Protein AF-A0A5N1J558-F1 (afdb_monomer)

Organism: NCBI:txid2607654

Foldseek 3Di:
DDPPPDDPPPDVQWKKWKWKAALVRFIFTQFPVRDTHTLLDDDPTHTDIDRDVVSQVVNQVVVCVVDDPNMDIDMDTPVVSVVSSVCSPCPPPPD

Solvent-accessible surface area (backbone atoms only — not comparable to full-atom values): 5767 Å² total; per-residue (Å²): 134,85,84,74,75,77,70,90,76,75,76,77,67,68,35,29,30,47,34,37,30,43,82,85,72,53,49,22,36,30,25,72,87,71,44,80,41,56,48,72,52,97,68,90,71,53,68,34,78,31,72,46,70,72,52,47,54,54,48,51,59,55,47,59,75,73,46,62,89,67,41,49,77,46,75,42,48,43,69,58,50,53,52,52,37,47,47,50,72,54,58,78,80,85,125

Secondary struct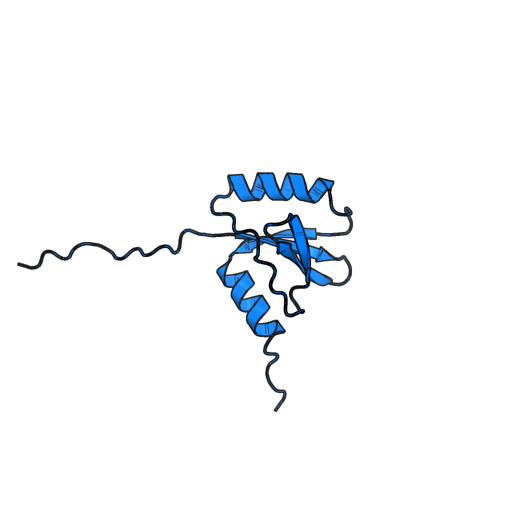ure (DSSP, 8-state):
---------------EEEEEE-TTS-EEEEBTTS-EEETTS---PPB-EE-SHHHHHHHHHHHHTTS-TTSEEEEEEHHHHHHHHHHHHSPPP--

Mean predicted aligned error: 8.73 Å

Structure (mmCIF, N/CA/C/O backbone):
data_AF-A0A5N1J558-F1
#
_entry.id   AF-A0A5N1J558-F1
#
loop_
_atom_site.group_PDB
_atom_site.id
_atom_site.type_symbol
_atom_site.label_atom_id
_atom_site.label_alt_id
_atom_site.label_comp_id
_atom_site.label_asym_id
_atom_site.label_entity_id
_atom_site.label_seq_id
_atom_site.pdbx_PDB_ins_code
_atom_site.Cartn_x
_atom_site.Cartn_y
_atom_site.Cartn_z
_atom_site.occupancy
_atom_site.B_iso_or_equiv
_atom_site.auth_seq_id
_atom_site.auth_comp_id
_atom_site.auth_asym_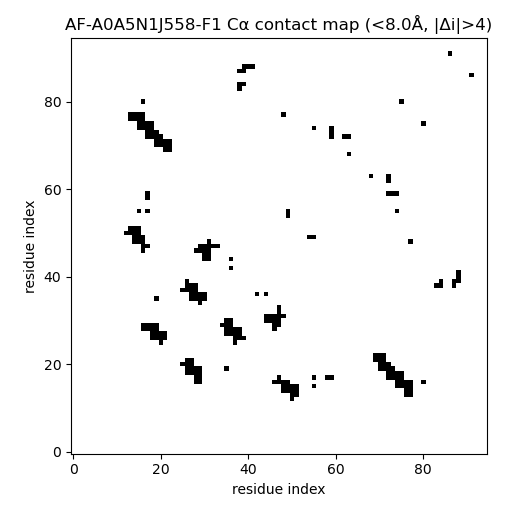id
_atom_site.auth_atom_id
_atom_site.pdbx_PDB_model_num
ATOM 1 N N . MET A 1 1 ? 30.290 4.192 39.002 1.00 42.03 1 MET A N 1
ATOM 2 C CA . MET A 1 1 ? 29.297 3.152 38.666 1.00 42.03 1 MET A CA 1
ATOM 3 C C . MET A 1 1 ? 28.429 3.719 37.564 1.00 42.03 1 MET A C 1
ATOM 5 O O . MET A 1 1 ? 27.941 4.830 37.712 1.00 42.03 1 MET A O 1
ATOM 9 N N . SER A 1 2 ? 28.404 3.039 36.425 1.00 42.66 2 SER A N 1
ATOM 10 C CA . SER A 1 2 ? 27.882 3.533 35.155 1.00 42.66 2 SER A CA 1
ATOM 11 C C . SER A 1 2 ? 26.368 3.737 35.213 1.00 42.66 2 SER A C 1
ATOM 13 O O . SER A 1 2 ? 25.632 2.770 35.389 1.00 42.66 2 SER A O 1
ATOM 15 N N . ASN A 1 3 ? 25.909 4.975 35.012 1.00 45.25 3 ASN A N 1
ATOM 16 C CA . ASN A 1 3 ? 24.549 5.232 34.544 1.00 45.25 3 ASN A CA 1
ATOM 17 C C . ASN A 1 3 ? 24.502 4.801 33.078 1.00 45.25 3 ASN A C 1
ATOM 19 O O . ASN A 1 3 ? 24.813 5.574 32.174 1.00 45.25 3 ASN A O 1
ATOM 23 N N . PHE A 1 4 ? 24.193 3.527 32.861 1.00 50.81 4 PHE A N 1
ATOM 24 C CA . PHE A 1 4 ? 23.783 3.027 31.561 1.00 50.81 4 PHE A CA 1
ATOM 25 C C . PHE A 1 4 ? 22.383 3.601 31.326 1.00 50.81 4 PHE A C 1
ATOM 27 O O . PHE A 1 4 ? 21.387 3.033 31.767 1.00 50.81 4 PHE A O 1
ATOM 34 N N . SER A 1 5 ? 22.320 4.806 30.754 1.00 50.25 5 SER A N 1
ATOM 35 C CA . SER A 1 5 ? 21.072 5.352 30.234 1.00 50.25 5 SER A CA 1
ATOM 36 C C . SER A 1 5 ? 20.566 4.359 29.205 1.00 50.25 5 SER A C 1
ATOM 38 O O . SER A 1 5 ? 21.196 4.152 28.167 1.00 50.25 5 SER A O 1
ATOM 40 N N . ALA A 1 6 ? 19.487 3.685 29.587 1.00 51.28 6 ALA A N 1
ATOM 41 C CA . ALA A 1 6 ? 18.754 2.768 28.756 1.00 51.28 6 ALA A CA 1
ATOM 42 C C . ALA A 1 6 ? 18.497 3.418 27.395 1.00 51.28 6 ALA A C 1
ATOM 44 O O . ALA A 1 6 ? 17.982 4.530 27.303 1.00 51.28 6 ALA A O 1
ATOM 45 N N . GLU A 1 7 ? 18.908 2.677 26.373 1.00 42.97 7 GLU A N 1
ATOM 46 C CA . GLU A 1 7 ? 18.105 2.493 25.180 1.00 42.97 7 GLU A CA 1
ATOM 47 C C . GLU A 1 7 ? 17.866 3.771 24.377 1.00 42.97 7 GLU A C 1
ATOM 49 O O . GLU A 1 7 ? 16.826 4.422 24.418 1.00 42.97 7 GLU A O 1
ATOM 54 N N . SER A 1 8 ? 18.817 4.029 23.484 1.00 46.50 8 SER A N 1
ATOM 55 C CA . SER A 1 8 ? 18.483 4.447 22.127 1.00 46.50 8 SER A CA 1
ATOM 56 C C . SER A 1 8 ? 17.579 3.388 21.456 1.00 46.50 8 SER A C 1
ATOM 58 O O . SER A 1 8 ? 17.997 2.707 20.521 1.00 46.50 8 SER A O 1
ATOM 60 N N . GLU A 1 9 ? 16.346 3.221 21.947 1.00 43.53 9 GLU A N 1
ATOM 61 C CA . GLU A 1 9 ? 15.207 2.661 21.211 1.00 43.53 9 GLU A CA 1
ATOM 62 C C . GLU A 1 9 ? 14.771 3.705 20.179 1.00 43.53 9 GLU A C 1
ATOM 64 O O . GLU A 1 9 ? 13.695 4.302 20.227 1.00 43.53 9 GLU A O 1
ATOM 69 N N . ASP A 1 10 ? 15.664 3.990 19.238 1.00 44.53 10 ASP A N 1
ATOM 70 C CA . ASP A 1 10 ? 15.351 4.858 18.121 1.00 44.53 10 ASP A CA 1
ATOM 71 C C . ASP A 1 10 ? 14.422 4.089 17.164 1.00 44.53 10 ASP A C 1
ATOM 73 O O . ASP A 1 10 ? 14.834 3.309 16.307 1.00 44.53 10 ASP A O 1
ATOM 77 N N . ASN A 1 11 ? 13.120 4.282 17.371 1.00 46.22 11 ASN A N 1
ATOM 78 C CA . ASN A 1 11 ? 12.142 4.509 16.308 1.00 46.22 11 ASN A CA 1
ATOM 79 C C . ASN A 1 11 ? 11.925 3.434 15.226 1.00 46.22 11 ASN A C 1
ATOM 81 O O . ASN A 1 11 ? 11.411 3.748 14.151 1.00 46.22 11 ASN A O 1
ATOM 85 N N . PHE A 1 12 ? 12.135 2.147 15.501 1.00 48.66 12 PHE A N 1
ATOM 86 C CA . PHE A 1 12 ? 11.485 1.089 14.709 1.00 48.66 12 PHE A CA 1
ATOM 87 C C . PHE A 1 12 ? 10.039 0.830 15.152 1.00 48.66 12 PHE A C 1
ATOM 89 O O . PHE A 1 12 ? 9.609 -0.318 15.249 1.00 48.66 12 PHE A O 1
ATOM 96 N N . SER A 1 13 ? 9.260 1.888 15.402 1.00 65.94 13 SER A N 1
ATOM 97 C CA . SER A 1 13 ? 7.808 1.748 15.522 1.00 65.94 13 SER A CA 1
ATOM 98 C C . SER A 1 13 ? 7.308 1.014 14.276 1.00 65.94 13 SER A C 1
ATOM 100 O O . SER A 1 13 ? 7.526 1.517 13.169 1.00 65.94 13 SER A O 1
ATOM 102 N N . MET A 1 14 ? 6.710 -0.172 14.445 1.00 77.44 14 MET A N 1
ATOM 103 C CA . MET A 1 14 ? 6.167 -0.961 13.337 1.00 77.44 14 MET A CA 1
ATOM 104 C C . MET A 1 14 ? 5.314 -0.051 12.455 1.00 77.44 14 MET A C 1
ATOM 106 O O . MET A 1 14 ? 4.335 0.541 12.907 1.00 77.44 14 MET A O 1
ATOM 110 N N . ALA A 1 15 ? 5.748 0.108 11.211 1.00 91.19 15 ALA A N 1
ATOM 111 C CA . ALA A 1 15 ? 5.119 0.978 10.242 1.00 91.19 15 ALA A CA 1
ATOM 112 C C . ALA A 1 15 ? 4.714 0.151 9.029 1.00 91.19 15 ALA A C 1
ATOM 114 O O . ALA A 1 15 ? 5.421 -0.777 8.635 1.00 91.19 15 ALA A O 1
ATOM 115 N N . PHE A 1 16 ? 3.591 0.516 8.436 1.00 94.25 16 PHE A N 1
ATOM 116 C CA . PHE A 1 16 ? 2.936 -0.206 7.365 1.00 94.25 16 PHE A CA 1
ATOM 117 C C . PHE A 1 16 ? 2.721 0.710 6.169 1.00 94.25 16 PHE A C 1
ATOM 119 O O . PHE A 1 16 ? 2.550 1.921 6.317 1.00 94.25 16 PHE A O 1
ATOM 126 N N . VAL A 1 17 ? 2.703 0.105 4.990 1.00 94.81 17 VAL A N 1
ATOM 127 C CA . VAL A 1 17 ? 2.358 0.735 3.718 1.00 94.81 17 VAL A CA 1
ATOM 128 C C . VAL A 1 17 ? 1.227 -0.072 3.104 1.00 94.81 17 VAL A C 1
ATOM 130 O O . VAL A 1 17 ? 1.249 -1.302 3.153 1.00 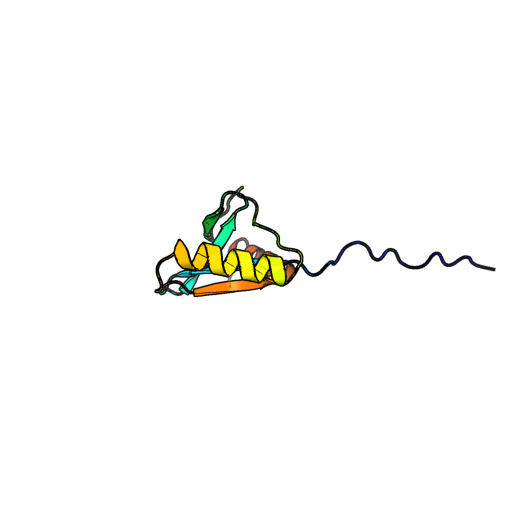94.81 17 VAL A O 1
ATOM 133 N N . ILE A 1 18 ? 0.231 0.607 2.537 1.00 95.50 18 ILE A N 1
ATOM 134 C CA . ILE A 1 18 ? -0.811 -0.072 1.767 1.00 95.50 18 ILE A CA 1
ATOM 135 C C . ILE A 1 18 ? -0.284 -0.328 0.360 1.00 95.50 18 ILE A C 1
ATOM 137 O O . ILE A 1 18 ? 0.053 0.612 -0.364 1.00 95.50 18 ILE A O 1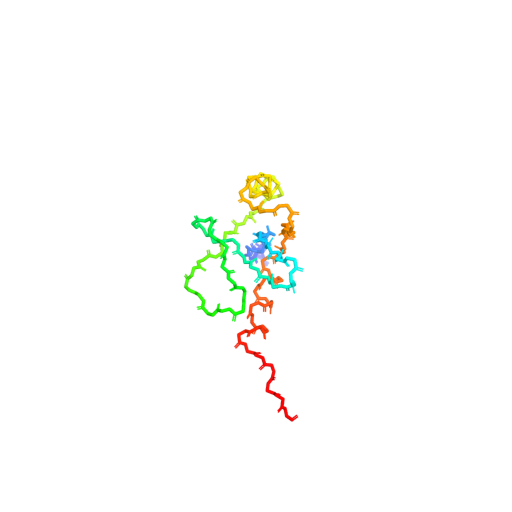
ATOM 141 N N . ASN A 1 19 ? -0.247 -1.602 -0.011 1.00 94.44 19 ASN A N 1
ATOM 142 C CA . ASN A 1 19 ? 0.012 -2.062 -1.359 1.00 94.44 19 ASN A CA 1
ATOM 143 C C . ASN A 1 19 ? -1.292 -2.463 -2.052 1.00 94.44 19 ASN A C 1
ATOM 145 O O . ASN A 1 19 ? -2.255 -2.925 -1.433 1.00 94.44 19 ASN A O 1
ATOM 149 N N . LEU A 1 20 ? -1.280 -2.313 -3.368 1.00 94.38 20 LEU A N 1
ATOM 150 C CA . LEU A 1 20 ? -2.300 -2.769 -4.289 1.00 94.38 20 LEU A CA 1
ATOM 151 C C . LEU A 1 20 ? -1.631 -3.678 -5.319 1.00 94.38 20 LEU A C 1
ATOM 153 O O . LEU A 1 20 ? -0.657 -3.280 -5.947 1.00 94.38 20 LEU A O 1
ATOM 157 N N . ALA A 1 21 ? -2.164 -4.878 -5.513 1.00 92.62 21 ALA A N 1
ATOM 158 C CA . ALA A 1 21 ? -1.824 -5.717 -6.655 1.00 92.62 21 ALA A CA 1
ATOM 159 C C . ALA A 1 21 ? -2.957 -5.633 -7.678 1.00 92.62 21 ALA A C 1
ATOM 161 O O . ALA A 1 21 ? -4.112 -5.926 -7.343 1.00 92.62 21 ALA A O 1
ATOM 162 N N . ASP A 1 22 ? -2.642 -5.232 -8.909 1.00 87.19 22 ASP A N 1
ATOM 163 C CA . ASP A 1 22 ? -3.591 -5.395 -10.003 1.00 87.19 22 ASP A CA 1
ATOM 164 C C . ASP A 1 22 ? -3.707 -6.890 -10.344 1.00 87.19 22 ASP A C 1
ATOM 166 O O . ASP A 1 22 ? -2.800 -7.682 -10.080 1.00 87.19 22 ASP A O 1
ATOM 170 N N . GLY A 1 23 ? -4.839 -7.326 -10.896 1.00 81.88 23 GLY A N 1
ATOM 171 C CA . GLY A 1 23 ? -5.076 -8.743 -11.210 1.00 81.88 23 GLY A CA 1
ATOM 172 C C . GLY A 1 23 ? -4.070 -9.368 -12.194 1.00 81.88 23 GLY A C 1
ATOM 173 O O . GLY A 1 23 ? -4.177 -10.556 -12.486 1.00 81.88 23 GLY A O 1
ATOM 174 N N . THR A 1 24 ? -3.108 -8.591 -12.707 1.00 85.75 24 THR A N 1
ATOM 175 C CA . THR A 1 24 ? -2.009 -9.044 -13.570 1.00 85.75 24 THR A CA 1
ATOM 176 C C . THR A 1 24 ? -0.722 -9.344 -12.794 1.00 85.75 24 THR A C 1
ATOM 178 O O . THR A 1 24 ? 0.236 -9.858 -13.367 1.00 85.75 24 THR A O 1
ATOM 181 N N . GLY A 1 25 ? -0.710 -9.081 -11.483 1.00 82.88 25 GLY A N 1
ATOM 182 C CA . GLY A 1 25 ? 0.430 -9.310 -10.600 1.00 82.88 25 GLY A CA 1
ATOM 183 C C . GLY A 1 25 ? 1.373 -8.114 -10.479 1.00 82.88 25 GLY A C 1
ATOM 184 O O . GLY A 1 25 ? 2.420 -8.246 -9.844 1.00 82.88 25 GLY A O 1
ATOM 185 N N . ARG A 1 26 ? 1.028 -6.952 -11.052 1.00 89.06 26 ARG A N 1
ATOM 186 C CA . ARG A 1 26 ? 1.805 -5.727 -10.861 1.00 89.06 26 ARG A CA 1
ATOM 187 C C . ARG A 1 26 ? 1.438 -5.088 -9.528 1.00 89.06 26 ARG A C 1
ATOM 189 O O . ARG A 1 26 ? 0.261 -4.952 -9.192 1.00 89.06 26 ARG A O 1
ATOM 196 N N . GLU A 1 27 ? 2.457 -4.696 -8.773 1.00 91.69 27 GLU A N 1
ATOM 197 C CA . GLU A 1 27 ? 2.295 -4.097 -7.450 1.00 91.69 27 GLU A CA 1
ATOM 198 C C . GLU A 1 27 ? 2.440 -2.571 -7.499 1.00 91.69 27 GLU A C 1
ATOM 200 O O . GLU A 1 27 ? 3.289 -2.013 -8.198 1.00 91.69 27 GLU A O 1
ATOM 205 N N . PHE A 1 28 ? 1.621 -1.906 -6.696 1.00 93.56 28 PHE A N 1
ATOM 206 C CA . PHE A 1 28 ? 1.563 -0.466 -6.515 1.00 93.56 28 PHE A CA 1
ATOM 207 C C . PHE A 1 28 ? 1.543 -0.170 -5.020 1.00 93.56 28 PHE A C 1
ATOM 209 O O . PHE A 1 28 ? 0.987 -0.944 -4.243 1.00 93.56 28 PHE A O 1
ATOM 216 N N . TYR A 1 29 ? 2.099 0.963 -4.618 1.00 94.25 29 TYR A N 1
ATOM 217 C CA . TYR A 1 29 ? 1.928 1.495 -3.270 1.00 94.25 29 TYR A CA 1
ATOM 218 C C . TYR A 1 29 ? 1.023 2.716 -3.308 1.00 94.25 29 TYR A C 1
ATOM 220 O O . TYR A 1 29 ? 0.962 3.419 -4.317 1.00 94.25 29 TYR A O 1
ATOM 228 N N . ILE A 1 30 ? 0.327 2.987 -2.209 1.00 94.50 30 ILE A N 1
ATOM 229 C CA . ILE A 1 30 ? -0.482 4.199 -2.106 1.00 94.50 30 ILE A CA 1
ATOM 230 C C . ILE A 1 30 ? 0.377 5.360 -1.600 1.00 94.50 30 ILE A C 1
ATOM 232 O O . ILE A 1 30 ? 1.048 5.245 -0.570 1.00 94.50 30 ILE A O 1
ATOM 236 N N . SER A 1 31 ? 0.371 6.477 -2.326 1.00 94.25 31 SER A N 1
ATOM 237 C CA . SER A 1 31 ? 1.101 7.688 -1.953 1.00 94.25 31 SER A CA 1
ATOM 238 C C . SER A 1 31 ? 0.391 8.477 -0.850 1.00 94.25 31 SER A C 1
ATOM 240 O O . SER A 1 31 ? -0.787 8.262 -0.560 1.00 94.25 31 SER A O 1
ATOM 242 N N . THR A 1 32 ? 1.075 9.453 -0.253 1.00 93.19 32 THR A N 1
ATOM 243 C CA . THR A 1 32 ? 0.470 10.407 0.697 1.00 93.19 32 THR A CA 1
ATOM 244 C C . THR A 1 32 ? -0.672 11.235 0.092 1.00 93.19 32 THR A C 1
ATOM 246 O O . THR A 1 32 ? -1.489 11.775 0.835 1.00 93.19 32 THR A O 1
ATOM 249 N N . GLN A 1 33 ? -0.768 11.295 -1.240 1.00 90.12 33 GLN A N 1
ATOM 250 C CA . GLN A 1 33 ? -1.861 11.934 -1.980 1.00 90.12 33 GLN A CA 1
ATOM 251 C C . GLN A 1 33 ? -3.033 10.979 -2.272 1.00 90.12 33 GLN A C 1
ATOM 253 O O . GLN A 1 33 ? -4.047 11.404 -2.817 1.00 90.12 33 GLN A O 1
ATOM 258 N N . GLY A 1 34 ? -2.925 9.701 -1.891 1.00 87.69 34 GLY A N 1
ATOM 259 C CA . GLY A 1 34 ? -3.950 8.682 -2.132 1.00 87.69 34 GLY A CA 1
ATOM 260 C C . GLY A 1 34 ? -3.893 8.047 -3.524 1.00 87.69 34 GLY A C 1
ATOM 261 O O . GLY A 1 34 ? -4.816 7.331 -3.904 1.00 87.69 34 GLY A O 1
ATOM 262 N N . GLU A 1 35 ? -2.823 8.284 -4.282 1.00 90.81 35 GLU A N 1
ATOM 263 C CA . GLU A 1 35 ? -2.647 7.741 -5.631 1.00 90.81 35 GLU A CA 1
ATOM 264 C C . GLU A 1 35 ? -1.918 6.394 -5.598 1.00 90.81 35 GLU A C 1
ATOM 266 O O . GLU A 1 35 ? -0.998 6.199 -4.804 1.00 90.81 35 GLU A O 1
ATOM 271 N N . ALA A 1 36 ? -2.293 5.471 -6.488 1.00 92.44 36 ALA A N 1
ATOM 272 C CA . ALA A 1 36 ? -1.575 4.213 -6.670 1.00 92.44 36 ALA A CA 1
ATOM 273 C C . ALA A 1 36 ? -0.352 4.428 -7.571 1.00 92.44 36 ALA A C 1
ATOM 275 O O . ALA A 1 36 ? -0.482 4.712 -8.762 1.00 92.44 36 ALA A O 1
ATOM 276 N N . VAL A 1 37 ? 0.840 4.268 -7.005 1.00 93.19 37 VAL A N 1
ATOM 277 C CA . VAL A 1 37 ? 2.115 4.476 -7.693 1.00 93.19 37 VAL A CA 1
ATOM 278 C C . VAL A 1 37 ? 2.777 3.123 -7.955 1.00 93.19 37 VAL A C 1
ATOM 280 O O . VAL A 1 37 ? 2.919 2.338 -7.015 1.00 93.19 37 VAL A O 1
ATOM 283 N N . PRO A 1 38 ? 3.195 2.815 -9.198 1.00 92.12 38 PRO A N 1
ATOM 284 C CA . PRO A 1 38 ? 3.807 1.528 -9.499 1.00 92.12 38 PRO A CA 1
ATOM 285 C C . PRO A 1 38 ? 5.120 1.332 -8.742 1.00 92.12 38 PRO A C 1
ATOM 287 O O . PRO A 1 38 ? 5.986 2.213 -8.731 1.00 92.12 38 PRO A O 1
ATOM 290 N N . LEU A 1 39 ? 5.282 0.157 -8.132 1.00 89.12 39 LEU A N 1
ATOM 291 C CA . LEU A 1 39 ? 6.449 -0.170 -7.310 1.00 89.12 39 LEU A CA 1
ATOM 292 C C . LEU A 1 39 ? 7.737 -0.323 -8.141 1.00 89.12 39 LEU A C 1
ATOM 294 O O . LEU A 1 39 ? 8.838 -0.158 -7.618 1.00 89.12 39 LEU A O 1
ATOM 298 N N . ASP A 1 40 ? 7.589 -0.636 -9.429 1.00 84.50 40 ASP A N 1
ATOM 299 C CA . ASP A 1 40 ? 8.659 -0.876 -10.401 1.00 84.50 40 ASP A CA 1
ATOM 300 C C . ASP A 1 40 ? 9.193 0.398 -11.074 1.00 84.50 40 ASP A C 1
ATOM 302 O O . ASP A 1 40 ? 10.238 0.364 -11.723 1.00 84.50 40 ASP A O 1
ATOM 306 N N . THR A 1 41 ? 8.514 1.536 -10.910 1.00 81.69 41 THR A N 1
ATOM 307 C CA . THR A 1 41 ? 8.918 2.803 -11.530 1.00 81.69 41 THR A CA 1
ATOM 308 C C . THR A 1 41 ? 9.571 3.754 -10.530 1.00 81.69 41 THR A C 1
ATOM 310 O O . THR A 1 41 ? 9.089 3.901 -9.403 1.00 81.69 41 THR A O 1
ATOM 313 N N . PRO A 1 42 ? 10.649 4.464 -10.910 1.00 77.00 42 PRO A N 1
ATOM 314 C CA . PRO A 1 42 ? 11.178 5.532 -10.081 1.00 77.00 42 PRO A CA 1
ATOM 315 C C . PRO A 1 42 ? 10.154 6.670 -9.993 1.00 77.00 42 PRO A C 1
ATOM 317 O O . PRO A 1 42 ? 9.902 7.374 -10.965 1.00 77.00 42 PRO A O 1
ATOM 320 N N . SER A 1 43 ? 9.576 6.846 -8.807 1.00 80.50 43 SER A N 1
ATOM 321 C CA . SER A 1 43 ? 8.689 7.959 -8.479 1.00 80.50 43 SER A CA 1
ATOM 322 C C . SER A 1 43 ? 9.267 8.790 -7.334 1.00 80.50 43 SER A C 1
ATOM 324 O O . SER A 1 43 ? 9.966 8.261 -6.465 1.00 80.50 43 SER A O 1
ATOM 326 N N . ASN A 1 44 ? 8.957 10.088 -7.344 1.00 82.19 44 ASN A N 1
ATOM 327 C CA . ASN A 1 44 ? 9.208 11.008 -6.231 1.00 82.19 44 ASN A CA 1
ATOM 328 C C . ASN A 1 44 ? 8.035 11.041 -5.237 1.00 82.19 44 ASN A C 1
ATOM 330 O O . ASN A 1 44 ? 8.091 11.764 -4.248 1.00 82.19 44 ASN A O 1
ATOM 334 N N . ALA A 1 45 ? 6.959 10.295 -5.505 1.00 88.62 45 ALA A N 1
ATOM 335 C CA . ALA A 1 45 ? 5.807 10.232 -4.623 1.00 88.62 45 ALA A CA 1
ATOM 336 C C . ALA A 1 45 ? 6.144 9.452 -3.347 1.00 88.62 45 ALA A C 1
ATOM 338 O O . ALA A 1 45 ? 6.564 8.292 -3.402 1.00 88.62 45 ALA A O 1
ATOM 339 N N . GLU A 1 46 ? 5.917 10.078 -2.198 1.00 90.88 46 GLU A N 1
ATOM 340 C CA . GLU A 1 46 ? 6.121 9.452 -0.895 1.00 90.88 46 GLU A CA 1
ATOM 341 C C . GLU A 1 46 ? 5.008 8.448 -0.592 1.00 90.88 46 GLU A C 1
ATOM 343 O O . GLU A 1 46 ? 3.829 8.730 -0.812 1.00 90.88 46 GLU A O 1
ATOM 348 N N . ALA A 1 47 ? 5.378 7.277 -0.072 1.00 92.06 47 ALA A N 1
ATOM 349 C CA . ALA A 1 47 ? 4.417 6.270 0.359 1.00 92.06 47 ALA A CA 1
ATOM 350 C C . ALA A 1 47 ? 3.669 6.721 1.621 1.00 92.06 47 ALA A C 1
ATOM 352 O O . ALA A 1 47 ? 4.250 7.315 2.532 1.00 92.06 47 ALA A O 1
ATOM 353 N N . LEU A 1 48 ? 2.381 6.393 1.701 1.00 94.12 48 LEU A N 1
ATOM 354 C CA . LEU A 1 48 ? 1.581 6.618 2.897 1.00 94.12 48 LEU A CA 1
ATOM 355 C C . LEU A 1 48 ? 2.028 5.660 4.011 1.00 94.12 48 LEU A C 1
ATOM 357 O O . LEU A 1 48 ? 1.792 4.454 3.939 1.00 94.12 48 LEU A O 1
ATOM 361 N N . ILE A 1 49 ? 2.655 6.209 5.054 1.00 94.00 49 ILE A N 1
ATOM 362 C CA . ILE A 1 49 ? 3.147 5.439 6.202 1.00 94.00 49 ILE A CA 1
ATOM 363 C C . ILE A 1 49 ? 2.107 5.429 7.326 1.00 94.00 49 ILE A C 1
ATOM 365 O O . ILE A 1 49 ? 1.729 6.477 7.852 1.00 94.00 49 ILE A O 1
ATOM 369 N N . LEU A 1 50 ? 1.697 4.234 7.745 1.00 93.38 50 LEU A N 1
ATOM 370 C CA . LEU A 1 50 ? 0.723 4.002 8.812 1.00 93.38 50 LEU A CA 1
ATOM 371 C C . LEU A 1 50 ? 1.423 3.354 10.005 1.00 93.38 50 LEU A C 1
ATOM 373 O O . LEU A 1 50 ? 2.173 2.403 9.836 1.00 93.38 50 LEU A O 1
ATOM 377 N N . LYS A 1 51 ? 1.208 3.863 11.218 1.00 91.69 51 LYS A N 1
ATOM 378 C CA . LYS A 1 51 ? 1.957 3.431 12.416 1.00 91.69 51 LYS A CA 1
ATOM 379 C C . LYS A 1 51 ? 1.167 2.509 13.339 1.00 91.69 51 LYS A C 1
ATOM 381 O O . LYS A 1 51 ? 1.714 2.011 14.315 1.00 91.69 51 LYS A O 1
ATOM 386 N N . THR A 1 52 ? -0.128 2.322 13.087 1.00 89.81 52 THR A N 1
ATOM 387 C CA . THR A 1 52 ? -0.988 1.491 13.937 1.00 89.81 52 THR A CA 1
ATOM 388 C C . THR A 1 52 ? -1.910 0.599 13.107 1.00 89.81 52 THR A C 1
ATOM 390 O O . THR A 1 52 ? -2.341 1.016 12.028 1.00 89.81 52 THR A O 1
ATOM 393 N N . PRO A 1 53 ? -2.287 -0.590 13.614 1.00 89.50 53 PRO A N 1
ATOM 394 C CA . PRO A 1 53 ? -3.259 -1.459 12.945 1.00 89.50 53 PRO A CA 1
ATOM 395 C C . PRO A 1 53 ? -4.591 -0.752 12.655 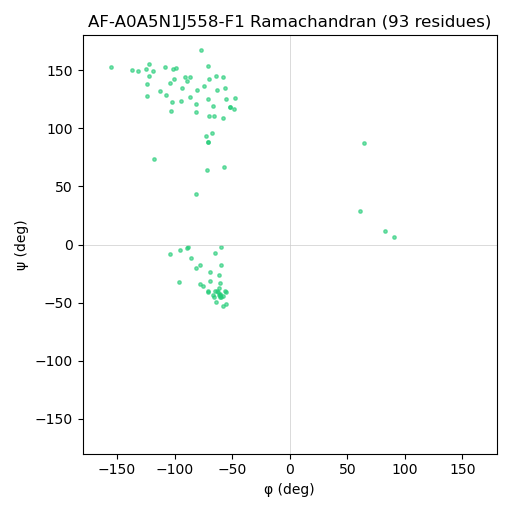1.00 89.50 53 PRO A C 1
ATOM 397 O O . PRO A 1 53 ? -5.101 -0.817 11.546 1.00 89.50 53 PRO A O 1
ATOM 400 N N . ASN A 1 54 ? -5.088 0.062 13.593 1.00 92.81 54 ASN A N 1
ATOM 401 C CA . ASN A 1 54 ? -6.317 0.837 13.386 1.00 92.81 54 ASN A CA 1
ATOM 402 C C . ASN A 1 54 ? -6.224 1.827 12.211 1.00 92.81 54 ASN A C 1
ATOM 404 O O . ASN A 1 54 ? -7.234 2.120 11.572 1.00 92.81 54 ASN A O 1
ATOM 408 N N . GLN A 1 55 ? -5.044 2.401 11.948 1.00 93.94 55 GLN A N 1
ATOM 409 C CA . GLN A 1 55 ? -4.837 3.248 10.770 1.00 93.94 55 GLN A CA 1
ATOM 410 C C . GLN A 1 55 ? -4.843 2.412 9.489 1.00 93.94 55 GLN A C 1
ATOM 412 O O . GLN A 1 55 ? -5.439 2.836 8.503 1.00 93.94 55 GLN A O 1
ATOM 417 N N . VAL A 1 56 ? -4.219 1.233 9.524 1.00 94.31 56 VAL A N 1
ATOM 418 C CA . VAL A 1 56 ? -4.211 0.273 8.415 1.00 94.31 56 VAL A CA 1
ATOM 419 C C . VAL A 1 56 ? -5.630 -0.137 8.036 1.00 94.31 56 VAL A C 1
ATOM 421 O O . VAL A 1 56 ? -6.011 0.044 6.883 1.00 94.31 56 VAL A O 1
ATOM 424 N N . ASP A 1 57 ? -6.432 -0.591 8.997 1.00 94.69 57 ASP A N 1
ATOM 425 C CA . ASP A 1 57 ? -7.792 -1.076 8.740 1.00 94.69 57 ASP A CA 1
ATOM 426 C C . ASP A 1 57 ? -8.678 0.018 8.134 1.00 94.69 57 ASP A C 1
ATOM 428 O O . ASP A 1 57 ? -9.350 -0.200 7.125 1.00 94.69 57 ASP A O 1
ATOM 432 N N . LYS A 1 58 ? -8.616 1.236 8.691 1.00 94.75 58 LYS A N 1
ATOM 433 C CA . LYS A 1 58 ? -9.363 2.391 8.169 1.00 94.75 58 LYS A CA 1
ATOM 434 C C . LYS A 1 58 ? -8.975 2.734 6.736 1.00 94.75 58 LYS A C 1
ATOM 436 O O . LYS A 1 58 ? -9.845 3.034 5.922 1.00 94.75 58 LYS A O 1
ATOM 441 N N . GLN A 1 59 ? -7.678 2.722 6.434 1.00 94.56 59 GLN A N 1
ATOM 442 C CA . GLN A 1 59 ? -7.198 3.045 5.094 1.00 94.56 59 GLN A CA 1
ATOM 443 C C . GLN A 1 59 ? -7.535 1.937 4.096 1.00 94.56 59 GLN A C 1
ATOM 445 O O . GLN A 1 59 ? -7.984 2.237 2.995 1.00 94.56 59 GLN A O 1
ATOM 450 N N . LEU A 1 60 ? -7.413 0.664 4.479 1.00 94.31 60 LEU A N 1
ATOM 451 C CA . LEU A 1 60 ? -7.841 -0.454 3.638 1.00 94.31 60 LEU A CA 1
ATOM 452 C C . LEU A 1 60 ? -9.332 -0.372 3.311 1.00 94.31 60 LEU A C 1
ATOM 454 O O . LEU A 1 60 ? -9.700 -0.515 2.146 1.00 94.31 60 LEU A O 1
ATOM 458 N N . GLU A 1 61 ? -10.190 -0.091 4.294 1.00 94.12 61 GLU A N 1
ATOM 459 C CA . GLU A 1 61 ? -11.630 0.062 4.058 1.00 94.12 61 GLU A CA 1
ATOM 460 C C . GLU A 1 61 ? -11.931 1.239 3.116 1.00 94.12 61 GLU A C 1
ATOM 462 O O . GLU A 1 61 ? -12.772 1.124 2.221 1.00 94.12 61 GLU A O 1
ATOM 467 N N . ALA A 1 62 ? -11.227 2.363 3.285 1.00 93.00 62 ALA A N 1
ATOM 468 C CA . ALA A 1 62 ? -11.370 3.527 2.417 1.00 93.00 62 ALA A CA 1
ATOM 469 C C . ALA A 1 62 ? -10.939 3.212 0.976 1.00 93.00 62 ALA A C 1
ATOM 471 O O . ALA A 1 62 ? -11.701 3.448 0.039 1.00 93.00 62 ALA A O 1
ATOM 472 N N . PHE A 1 63 ? -9.759 2.616 0.792 1.00 91.75 63 PHE A N 1
ATOM 473 C CA . PHE A 1 63 ? -9.224 2.296 -0.531 1.00 91.75 63 PHE A CA 1
ATOM 474 C C . PHE A 1 63 ? -9.996 1.177 -1.230 1.00 91.75 63 PHE A C 1
ATOM 476 O O . PHE A 1 63 ? -10.167 1.233 -2.445 1.00 91.75 63 PHE A O 1
ATOM 483 N N . THR A 1 64 ? -10.556 0.216 -0.494 1.00 90.44 64 THR A N 1
ATOM 484 C CA . THR A 1 64 ? -11.391 -0.849 -1.080 1.00 90.44 64 THR A CA 1
ATOM 485 C C . THR A 1 64 ? -12.636 -0.289 -1.774 1.00 90.44 64 THR A C 1
ATOM 487 O O . THR A 1 64 ? -13.142 -0.895 -2.712 1.00 90.44 64 THR A O 1
ATOM 490 N N . LYS A 1 65 ? -13.118 0.893 -1.363 1.00 90.25 65 LYS A N 1
ATOM 491 C CA . LYS A 1 65 ? -14.237 1.592 -2.019 1.00 90.25 65 LYS A CA 1
ATOM 492 C C . LYS A 1 65 ? -13.807 2.375 -3.265 1.00 90.25 65 LYS A C 1
ATOM 494 O O . LYS A 1 65 ? -14.661 2.714 -4.079 1.00 90.25 65 LYS A O 1
ATOM 499 N N . LEU A 1 66 ? -12.516 2.691 -3.395 1.00 89.25 66 LEU A N 1
ATOM 500 C CA . LEU A 1 66 ? -11.962 3.506 -4.482 1.00 89.25 66 LEU A CA 1
ATOM 501 C C . LEU A 1 66 ? -11.395 2.665 -5.629 1.00 89.25 66 LEU A C 1
ATOM 503 O O . LEU A 1 66 ? -11.452 3.088 -6.782 1.00 89.25 66 LEU A O 1
ATOM 507 N N . PHE A 1 67 ? -10.851 1.487 -5.327 1.00 87.56 67 PHE A N 1
ATOM 508 C CA . PHE A 1 67 ? -10.243 0.613 -6.324 1.00 87.56 67 PHE A CA 1
ATOM 509 C C . PHE A 1 67 ? -11.196 -0.505 -6.773 1.00 87.56 67 PHE A C 1
ATOM 511 O O . PHE A 1 67 ? -12.048 -0.942 -5.999 1.00 87.56 67 PHE A O 1
ATOM 518 N N . PRO A 1 68 ? -11.063 -1.007 -8.017 1.00 87.25 68 PRO A N 1
ATOM 519 C CA . PRO A 1 68 ? -11.865 -2.129 -8.494 1.00 87.25 68 PRO A CA 1
ATOM 520 C C . PRO A 1 68 ? -11.687 -3.373 -7.617 1.00 87.25 68 PRO A C 1
ATOM 522 O O . PRO A 1 68 ? -10.572 -3.691 -7.210 1.00 87.25 68 PRO A O 1
ATOM 525 N N . GLY A 1 69 ? -12.758 -4.148 -7.416 1.00 86.38 69 GLY A N 1
ATOM 526 C CA . GLY A 1 69 ? -12.713 -5.397 -6.636 1.00 86.38 69 GLY A CA 1
ATOM 527 C C . GLY A 1 69 ? -11.843 -6.510 -7.241 1.00 86.38 69 GLY A C 1
ATOM 528 O O . GLY A 1 69 ? -11.631 -7.540 -6.611 1.00 86.38 69 GLY A O 1
ATOM 529 N N . THR A 1 70 ? -11.334 -6.315 -8.460 1.00 88.12 70 THR A N 1
ATOM 530 C CA . THR A 1 70 ? -10.320 -7.178 -9.083 1.00 88.12 70 THR A CA 1
ATOM 531 C C . THR A 1 70 ? -8.912 -6.922 -8.546 1.00 88.12 70 THR A C 1
ATOM 533 O O . THR A 1 70 ? -8.026 -7.747 -8.756 1.00 88.12 70 THR A O 1
ATOM 536 N N . CYS A 1 71 ? -8.686 -5.780 -7.893 1.00 90.31 71 CYS A N 1
ATOM 537 C CA . CYS A 1 71 ? -7.422 -5.443 -7.256 1.00 90.31 71 CYS A CA 1
ATOM 538 C C . CYS A 1 71 ? -7.389 -5.993 -5.830 1.00 90.31 71 CYS A C 1
ATOM 540 O O . CYS A 1 71 ? -8.388 -5.970 -5.111 1.00 90.31 71 CYS A O 1
ATOM 542 N N . ARG A 1 72 ? -6.214 -6.444 -5.389 1.00 92.19 72 ARG A N 1
ATOM 543 C CA . ARG A 1 72 ? -6.007 -6.901 -4.014 1.00 92.19 72 ARG A CA 1
ATOM 544 C C . ARG A 1 72 ? -5.275 -5.827 -3.224 1.00 92.19 72 ARG A C 1
ATOM 546 O O . ARG A 1 72 ? -4.112 -5.554 -3.503 1.00 92.19 72 ARG A O 1
ATOM 553 N N . LEU A 1 73 ? -5.945 -5.260 -2.227 1.00 93.56 73 LEU A N 1
ATOM 5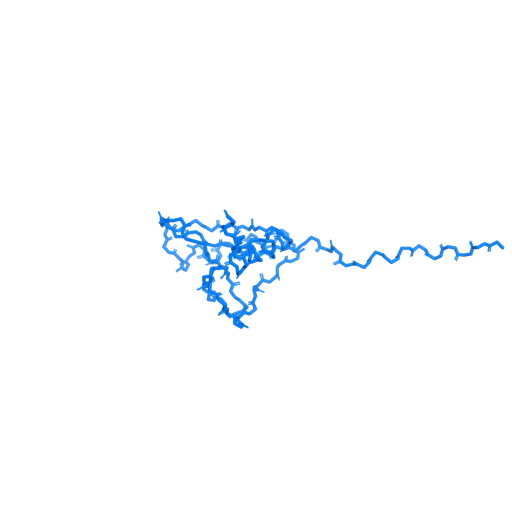54 C CA . LEU A 1 73 ? -5.354 -4.328 -1.267 1.00 93.56 73 LEU A CA 1
ATOM 555 C C . LEU A 1 73 ? -4.874 -5.081 -0.026 1.00 93.56 73 LEU A C 1
ATOM 557 O O . LEU A 1 73 ? -5.582 -5.943 0.497 1.00 93.56 73 LEU A O 1
ATOM 561 N N . TYR A 1 74 ? -3.670 -4.773 0.438 1.00 94.25 74 TYR A N 1
ATOM 562 C CA . TYR A 1 74 ? -3.090 -5.35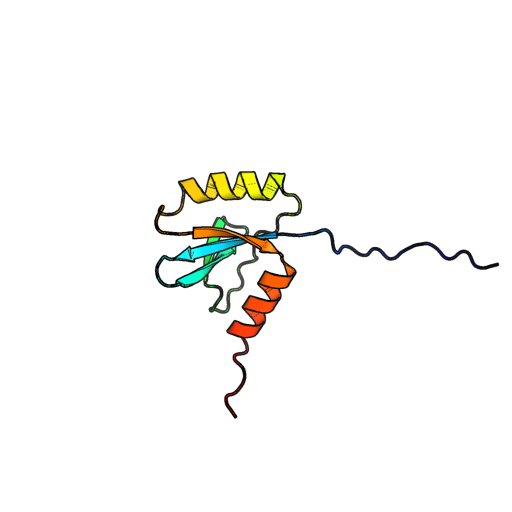3 1.648 1.00 94.25 74 TYR A CA 1
ATOM 563 C C . TYR A 1 74 ? -2.039 -4.415 2.228 1.00 94.25 74 TYR A C 1
ATOM 565 O O . TYR A 1 74 ? -1.417 -3.634 1.514 1.00 94.25 74 TYR A O 1
ATOM 573 N N . ALA A 1 75 ? -1.835 -4.493 3.537 1.00 94.62 75 ALA A N 1
ATOM 574 C CA . ALA A 1 75 ? -0.741 -3.795 4.187 1.00 94.62 75 ALA A CA 1
ATOM 575 C C . ALA A 1 75 ? 0.508 -4.673 4.211 1.00 94.62 75 ALA A C 1
ATOM 577 O O . ALA A 1 75 ? 0.423 -5.875 4.463 1.00 94.62 75 ALA A O 1
ATOM 578 N N . ILE A 1 76 ? 1.660 -4.057 3.982 1.00 94.38 76 ILE A N 1
ATOM 579 C CA . ILE A 1 76 ? 2.975 -4.666 4.181 1.00 94.38 76 ILE A CA 1
ATOM 580 C C . ILE A 1 76 ? 3.782 -3.824 5.154 1.00 94.38 76 ILE A C 1
ATOM 582 O O . ILE A 1 76 ? 3.553 -2.620 5.290 1.00 94.38 76 ILE A O 1
ATOM 586 N N . GLU A 1 77 ? 4.740 -4.445 5.831 1.00 93.38 77 GLU A N 1
ATOM 587 C CA . GLU A 1 77 ? 5.668 -3.699 6.670 1.00 93.38 77 GLU A CA 1
ATOM 588 C C . GLU A 1 77 ? 6.521 -2.753 5.821 1.00 93.38 77 GLU A C 1
ATOM 590 O O . GLU A 1 77 ? 6.952 -3.079 4.714 1.00 93.38 77 GLU A O 1
ATOM 595 N N . ARG A 1 78 ? 6.837 -1.582 6.373 1.00 91.19 78 ARG A N 1
ATOM 596 C CA . ARG A 1 78 ? 7.666 -0.575 5.707 1.00 91.19 78 ARG A CA 1
ATOM 597 C C . ARG A 1 78 ? 9.026 -1.135 5.282 1.00 91.19 78 ARG A C 1
ATOM 599 O O . ARG A 1 78 ? 9.484 -0.842 4.183 1.00 91.19 78 ARG A O 1
ATOM 606 N N . ARG A 1 79 ? 9.656 -1.963 6.121 1.00 90.38 79 ARG A N 1
ATOM 607 C CA . ARG A 1 79 ? 10.942 -2.604 5.795 1.00 90.38 79 ARG A CA 1
ATOM 608 C C . ARG A 1 79 ? 10.819 -3.537 4.589 1.00 90.38 79 ARG A C 1
ATOM 610 O O . ARG A 1 79 ? 11.698 -3.567 3.733 1.00 90.38 79 ARG A O 1
ATOM 617 N N . GLU A 1 80 ? 9.719 -4.282 4.509 1.00 90.75 80 GLU A N 1
ATOM 618 C CA . GLU A 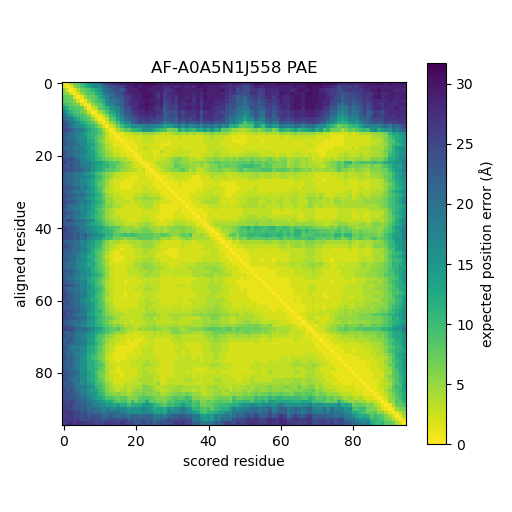1 80 ? 9.438 -5.154 3.372 1.00 90.75 80 GLU A CA 1
ATOM 619 C C . GLU A 1 80 ? 9.192 -4.340 2.096 1.00 90.75 80 GLU A C 1
ATOM 621 O O . GLU A 1 80 ? 9.751 -4.662 1.047 1.00 90.75 80 GLU A O 1
ATOM 626 N N . PHE A 1 81 ? 8.419 -3.257 2.191 1.00 91.50 81 PHE A N 1
ATOM 627 C CA . PHE A 1 81 ? 8.204 -2.310 1.098 1.00 91.50 81 PHE A CA 1
ATOM 628 C C . PHE A 1 81 ? 9.526 -1.745 0.556 1.00 91.50 81 PHE A C 1
ATOM 630 O O . PHE A 1 81 ? 9.782 -1.822 -0.646 1.00 91.50 81 PHE A O 1
ATOM 637 N N . GLU A 1 82 ? 10.391 -1.231 1.434 1.00 89.25 82 GLU A N 1
ATOM 638 C CA . GLU A 1 82 ? 11.693 -0.663 1.062 1.00 89.25 82 GLU A CA 1
ATOM 639 C C . GLU A 1 82 ? 12.580 -1.711 0.372 1.00 89.25 82 GLU A C 1
ATOM 641 O O . GLU A 1 82 ? 13.181 -1.437 -0.669 1.00 89.25 82 GLU A O 1
ATOM 646 N N . HIS A 1 83 ? 12.603 -2.941 0.889 1.00 88.75 83 HIS A N 1
ATOM 647 C CA . HIS A 1 83 ? 13.343 -4.048 0.286 1.00 88.75 83 HIS A CA 1
ATOM 648 C C . HIS A 1 83 ? 12.802 -4.439 -1.101 1.00 88.75 83 HIS A C 1
ATOM 650 O O . HIS A 1 83 ? 13.584 -4.695 -2.021 1.00 88.75 83 HIS A O 1
ATOM 656 N N . ARG A 1 84 ? 11.476 -4.455 -1.290 1.00 88.31 84 ARG A N 1
ATOM 657 C CA . ARG A 1 84 ? 10.848 -4.713 -2.597 1.00 88.31 84 ARG A CA 1
ATOM 658 C C . ARG A 1 84 ? 11.165 -3.602 -3.603 1.00 88.31 84 ARG A C 1
ATOM 660 O O . ARG A 1 84 ? 11.573 -3.911 -4.721 1.00 88.31 84 ARG A O 1
ATOM 667 N N . GLN A 1 85 ? 11.066 -2.332 -3.200 1.00 84.31 85 GLN A N 1
ATOM 668 C CA . GLN A 1 85 ? 11.454 -1.197 -4.047 1.00 84.31 85 GLN A CA 1
ATOM 669 C C . GLN A 1 85 ? 12.923 -1.278 -4.477 1.00 84.31 85 GLN A C 1
ATOM 671 O O . GLN A 1 85 ? 13.233 -1.053 -5.645 1.00 84.31 85 GLN A O 1
ATOM 676 N N . GLN A 1 86 ? 13.832 -1.606 -3.554 1.00 83.50 86 GLN A N 1
ATOM 677 C CA . GLN A 1 86 ? 15.259 -1.726 -3.864 1.00 83.50 86 GLN A CA 1
ATOM 678 C C . GLN A 1 86 ? 15.530 -2.824 -4.895 1.00 83.50 86 GLN A C 1
ATOM 680 O O . GLN A 1 86 ? 16.274 -2.585 -5.843 1.00 83.50 86 GLN A O 1
ATOM 685 N N . LYS A 1 87 ? 14.895 -3.996 -4.759 1.00 81.56 87 LYS A N 1
ATOM 686 C CA . LYS A 1 87 ? 15.034 -5.100 -5.725 1.00 81.56 87 LYS A CA 1
ATOM 687 C C . LYS A 1 87 ? 14.549 -4.743 -7.127 1.00 81.56 87 LYS A C 1
ATOM 689 O O . LYS A 1 87 ? 15.138 -5.196 -8.101 1.00 81.56 87 LYS A O 1
ATOM 694 N N . LEU A 1 88 ? 13.467 -3.973 -7.227 1.00 73.88 88 LEU A N 1
ATOM 695 C CA . LEU A 1 88 ? 12.905 -3.569 -8.517 1.00 73.88 88 LEU A CA 1
ATOM 696 C C . LEU A 1 88 ? 13.704 -2.433 -9.166 1.00 73.88 88 LEU A C 1
ATOM 698 O O . LEU A 1 88 ? 13.848 -2.412 -10.384 1.00 73.88 88 LEU A O 1
ATOM 702 N N . ARG A 1 89 ? 14.257 -1.515 -8.363 1.00 69.69 89 ARG A N 1
ATOM 703 C CA . ARG A 1 89 ? 15.105 -0.413 -8.848 1.00 69.69 89 ARG A CA 1
ATOM 704 C C . ARG A 1 89 ? 16.509 -0.867 -9.247 1.00 69.69 89 ARG A C 1
ATOM 706 O O . ARG A 1 89 ? 17.045 -0.351 -10.220 1.00 69.69 89 ARG A O 1
ATOM 713 N N . ASN A 1 90 ? 17.072 -1.831 -8.524 1.00 67.62 90 ASN A N 1
ATOM 714 C CA . ASN A 1 90 ? 18.374 -2.431 -8.801 1.00 67.62 90 ASN A CA 1
ATOM 715 C C . ASN A 1 90 ? 18.179 -3.925 -9.098 1.00 67.62 90 ASN A C 1
ATOM 717 O O . ASN A 1 90 ? 18.470 -4.757 -8.229 1.00 67.62 90 ASN A O 1
ATOM 721 N N . PRO A 1 91 ? 17.650 -4.294 -10.280 1.00 60.72 91 PRO A N 1
ATOM 722 C CA . PRO A 1 91 ? 17.598 -5.697 -10.655 1.00 60.72 91 PRO A CA 1
ATOM 723 C C . PRO A 1 91 ? 19.028 -6.256 -10.601 1.00 60.72 91 PRO A C 1
ATOM 725 O O . PRO A 1 91 ? 19.950 -5.578 -11.062 1.00 60.72 91 PRO A O 1
ATOM 728 N N . PRO A 1 92 ? 19.251 -7.447 -10.013 1.00 58.31 92 PRO A N 1
ATOM 729 C CA . PRO A 1 92 ? 20.583 -8.030 -9.977 1.00 58.31 92 PRO A CA 1
ATOM 730 C C . PRO A 1 92 ? 21.097 -8.126 -11.413 1.00 58.31 92 PRO A C 1
ATOM 732 O O . PRO A 1 92 ? 20.404 -8.676 -12.275 1.00 58.31 92 PRO A O 1
ATOM 735 N N . GLU A 1 93 ? 22.278 -7.557 -11.674 1.00 55.81 93 GLU A N 1
ATOM 736 C CA . GLU A 1 93 ? 22.960 -7.746 -12.950 1.00 55.81 93 GLU A CA 1
ATOM 737 C C . GLU A 1 93 ? 23.031 -9.253 -13.204 1.00 55.81 93 GLU A C 1
ATOM 739 O O . GLU A 1 93 ? 23.559 -10.018 -12.390 1.00 55.81 93 GLU A O 1
ATOM 744 N N . LYS A 1 94 ? 22.407 -9.704 -14.297 1.00 50.19 94 LYS A N 1
ATOM 745 C CA . LYS A 1 94 ? 22.577 -11.076 -14.764 1.00 50.19 94 LYS A CA 1
ATOM 746 C C . LYS A 1 94 ? 24.028 -11.196 -15.231 1.00 50.19 94 LYS A C 1
ATOM 748 O O . LYS A 1 94 ? 24.325 -10.783 -16.349 1.00 50.19 94 LYS A O 1
ATOM 753 N N . ASN A 1 95 ? 24.897 -11.698 -14.354 1.00 44.62 95 ASN A N 1
ATOM 754 C CA . ASN A 1 95 ? 26.198 -12.251 -14.739 1.00 44.62 95 ASN A CA 1
ATOM 755 C C . ASN A 1 95 ? 26.013 -13.442 -15.682 1.00 44.62 95 ASN A C 1
ATOM 757 O O . ASN A 1 95 ? 25.057 -14.225 -15.456 1.00 44.62 95 ASN A O 1
#

Nearest PDB structures (foldseek):
  7qco-assembly1_d  TM=3.305E-01  e=2.004E-01  Chroococcidiopsis sp. TS-821
  5o7a-assembly1_F  TM=2.894E-01  e=2.506E+00  Gallus gallus
  8tnv-assembly2_B  TM=3.119E-01  e=3.898E+00  Concholepas concholepas

Sequence (95 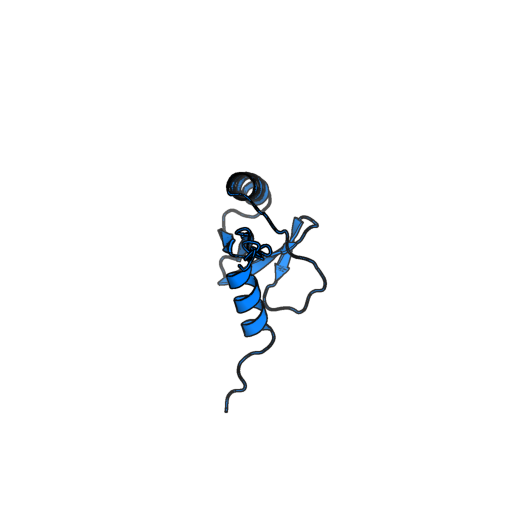aa):
MSNFSAESEDNFSMAFVINLADGTGREFYISTQGEAVPLDTPSNAEALILKTPNQVDKQLEAFTKLFPGTCRLYAIERREFEHRQQKLRNPPEKN

Radius of gyration: 16.74 Å; Cα contacts (8 Å, |Δi|>4): 125; chains: 1; bounding box: 44×24×53 Å

pLDDT: mean 81.89, std 16.77, range [42.03, 95.5]